Protein AF-U1PZE3-F1 (afdb_monomer)

Mean predicted aligned error: 3.09 Å

Radius of gyration: 11.93 Å; Cα contacts (8 Å, |Δi|>4): 70; chains: 1; bounding box: 33×18×27 Å

Solvent-accessible surface area (backbone atoms only — not comparable to full-atom values): 3737 Å² total; per-residue (Å²): 130,68,85,66,78,94,69,69,38,68,59,28,17,76,65,25,75,87,61,49,50,71,50,53,50,55,48,52,52,49,50,27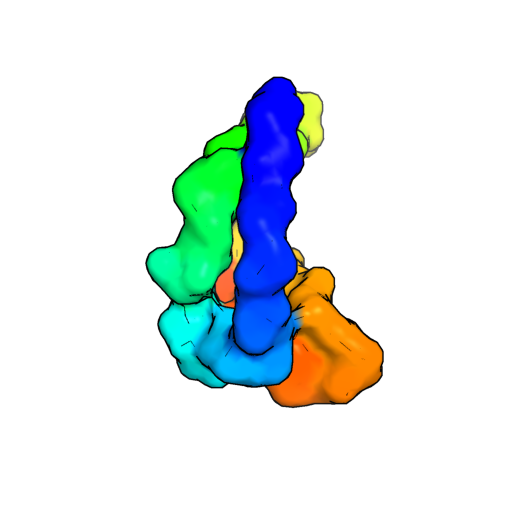,61,77,65,75,46,86,78,39,64,46,78,59,54,93,51,86,66,12,36,23,73,72,48,65,90,82,68,129

Structure (mmCIF, N/CA/C/O backbone):
data_AF-U1PZE3-F1
#
_entry.id   AF-U1PZE3-F1
#
loop_
_atom_site.group_PDB
_atom_site.id
_atom_site.type_symbol
_atom_site.label_atom_id
_atom_site.label_alt_id
_atom_site.label_comp_id
_atom_site.label_asym_id
_atom_site.label_entity_id
_atom_site.label_seq_id
_atom_site.pdbx_PDB_ins_code
_atom_site.Cartn_x
_atom_site.Cartn_y
_atom_site.Cartn_z
_atom_site.occupancy
_atom_site.B_iso_or_equiv
_atom_site.auth_seq_id
_atom_site.auth_comp_id
_atom_site.auth_asym_id
_atom_site.auth_atom_id
_atom_site.pdbx_PDB_model_num
ATOM 1 N N . PHE A 1 1 ? 7.422 5.649 11.594 1.00 82.00 1 PHE A N 1
ATOM 2 C CA . PHE A 1 1 ? 8.006 4.573 10.777 1.00 82.00 1 PHE A CA 1
ATOM 3 C C . PHE A 1 1 ? 9.298 5.087 10.187 1.00 82.00 1 PHE A C 1
ATOM 5 O O . PHE A 1 1 ? 9.322 6.247 9.781 1.00 82.00 1 PHE A O 1
ATOM 12 N N . ASP A 1 2 ? 10.347 4.271 10.170 1.00 91.62 2 ASP A N 1
ATOM 13 C CA . ASP A 1 2 ? 11.537 4.612 9.395 1.00 91.62 2 ASP A CA 1
ATOM 14 C C . ASP A 1 2 ? 11.217 4.470 7.900 1.00 91.62 2 ASP A C 1
ATOM 16 O O . ASP A 1 2 ? 10.479 3.548 7.528 1.00 91.62 2 ASP A O 1
ATOM 20 N N . PRO A 1 3 ? 11.749 5.347 7.033 1.00 93.00 3 PRO A N 1
ATOM 21 C CA . PRO A 1 3 ? 11.629 5.174 5.593 1.00 93.00 3 PRO A CA 1
ATOM 22 C C . PRO A 1 3 ? 12.209 3.830 5.140 1.00 93.00 3 PRO A C 1
ATOM 24 O O . PRO A 1 3 ? 12.962 3.167 5.859 1.00 93.00 3 PRO A O 1
ATOM 27 N N . TRP A 1 4 ? 11.877 3.435 3.921 1.00 94.06 4 TRP A N 1
ATOM 28 C CA . TRP A 1 4 ? 12.467 2.274 3.267 1.00 94.06 4 TRP A CA 1
ATOM 29 C C . TRP A 1 4 ? 13.507 2.701 2.222 1.00 94.06 4 TRP A C 1
ATOM 31 O O . TRP A 1 4 ? 13.448 3.829 1.725 1.00 94.06 4 TRP A O 1
ATOM 41 N N . PRO A 1 5 ? 14.482 1.827 1.907 1.00 89.69 5 PRO A N 1
ATOM 42 C CA . PRO A 1 5 ? 15.435 2.078 0.831 1.00 89.69 5 PRO A CA 1
ATOM 43 C C . PRO A 1 5 ? 14.729 2.153 -0.527 1.00 89.69 5 PRO A C 1
ATOM 45 O O . PRO A 1 5 ? 13.565 1.773 -0.658 1.00 89.69 5 PRO A O 1
ATOM 48 N N . ASP A 1 6 ? 15.456 2.616 -1.542 1.00 89.62 6 ASP A N 1
ATOM 49 C CA . ASP A 1 6 ? 14.965 2.572 -2.917 1.00 89.62 6 ASP A CA 1
ATOM 50 C C . ASP A 1 6 ? 14.780 1.116 -3.373 1.00 89.62 6 ASP A C 1
ATOM 52 O O . ASP A 1 6 ? 15.618 0.252 -3.095 1.00 89.62 6 ASP A O 1
ATOM 56 N N . VAL A 1 7 ? 13.659 0.839 -4.038 1.00 89.88 7 VAL A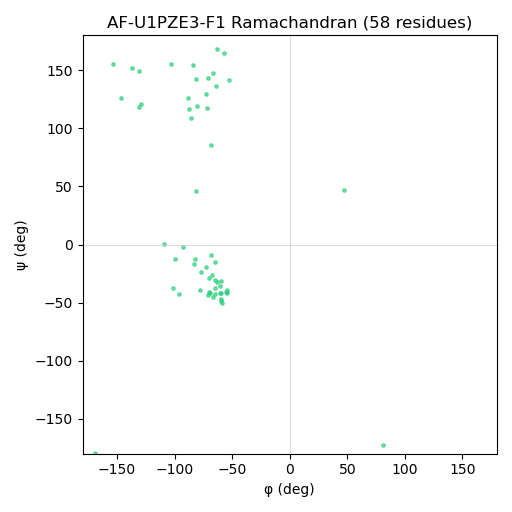 N 1
ATOM 57 C CA . VAL A 1 7 ? 13.248 -0.505 -4.462 1.00 89.88 7 VAL A CA 1
ATOM 58 C C . VAL A 1 7 ? 12.860 -0.467 -5.930 1.00 89.88 7 VAL A C 1
ATOM 60 O O . VAL A 1 7 ? 12.362 0.536 -6.432 1.00 89.88 7 VAL A O 1
ATOM 63 N N . ASN A 1 8 ? 13.062 -1.583 -6.628 1.00 89.31 8 ASN A N 1
ATOM 64 C CA . ASN A 1 8 ? 12.534 -1.759 -7.972 1.00 89.31 8 ASN A CA 1
ATOM 65 C C . ASN A 1 8 ? 10.996 -1.862 -7.946 1.00 89.31 8 ASN A C 1
ATOM 67 O O . ASN A 1 8 ? 10.445 -2.960 -7.886 1.00 89.31 8 ASN A O 1
ATOM 71 N N . TRP A 1 9 ? 10.316 -0.716 -7.969 1.00 89.56 9 TRP A N 1
ATOM 72 C CA . TRP A 1 9 ? 8.861 -0.624 -7.824 1.00 89.56 9 TRP A CA 1
ATOM 73 C C . TRP A 1 9 ? 8.080 -1.310 -8.945 1.00 89.56 9 TRP A C 1
ATOM 75 O O . TRP A 1 9 ? 7.038 -1.898 -8.670 1.00 89.56 9 TRP A O 1
ATOM 85 N N . SER A 1 10 ? 8.603 -1.329 -10.173 1.00 86.44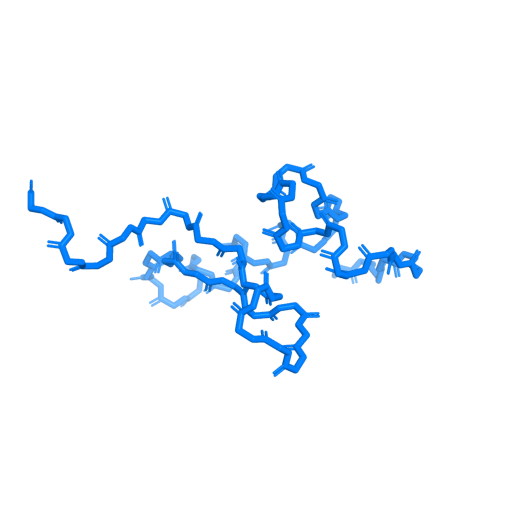 10 SER A N 1
ATOM 86 C CA . SER A 1 10 ? 7.959 -2.070 -11.265 1.00 86.44 10 SER A CA 1
ATOM 87 C C . SER A 1 10 ? 7.954 -3.579 -11.000 1.00 86.44 10 SER A C 1
ATOM 89 O O . SER A 1 10 ? 6.954 -4.253 -11.223 1.00 86.44 10 SER A O 1
ATOM 91 N N . GLY A 1 11 ? 9.030 -4.113 -10.411 1.00 88.50 11 GLY A N 1
ATOM 92 C CA . GLY A 1 11 ? 9.079 -5.513 -9.976 1.00 88.50 11 GLY A CA 1
ATOM 93 C C . GLY A 1 11 ? 8.140 -5.827 -8.805 1.00 88.50 11 GLY A C 1
ATOM 94 O O . GLY A 1 11 ? 7.706 -6.967 -8.658 1.00 88.50 11 GLY A O 1
ATOM 95 N N . VAL A 1 12 ? 7.804 -4.830 -7.979 1.00 91.12 12 VAL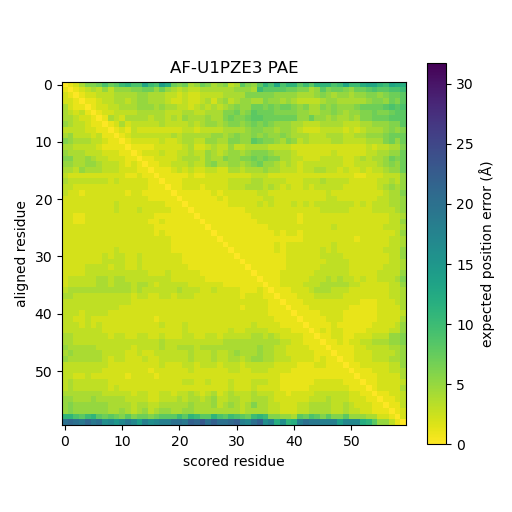 A N 1
ATOM 96 C CA . VAL A 1 12 ? 6.881 -4.998 -6.844 1.00 91.12 12 VAL A CA 1
ATOM 97 C C . VAL A 1 12 ? 5.449 -5.226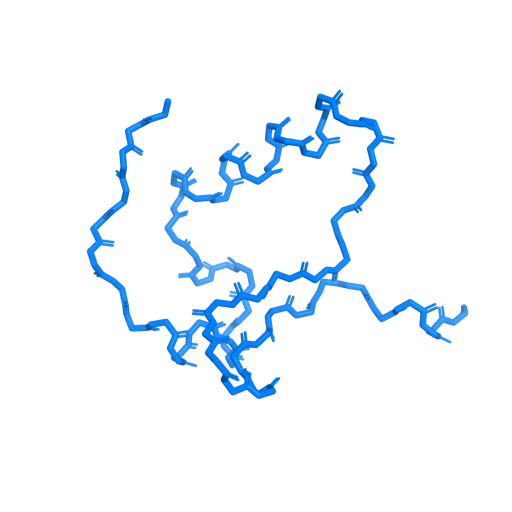 -7.320 1.00 91.12 12 VAL A C 1
ATOM 99 O O . VAL A 1 12 ? 4.767 -6.084 -6.760 1.00 91.12 12 VAL A O 1
ATOM 102 N N . GLY A 1 13 ? 5.004 -4.507 -8.358 1.00 88.56 13 GLY A N 1
ATOM 103 C CA . GLY A 1 13 ? 3.673 -4.695 -8.947 1.00 88.56 13 GLY A CA 1
ATOM 104 C C . GLY A 1 13 ? 3.425 -6.147 -9.369 1.00 88.56 13 GLY A C 1
ATOM 105 O O . GLY A 1 13 ? 2.380 -6.712 -9.062 1.00 88.56 13 GLY A O 1
ATOM 106 N N . GLU A 1 14 ? 4.433 -6.787 -9.968 1.00 87.06 14 GLU A N 1
ATOM 107 C CA . GLU A 1 14 ? 4.366 -8.190 -10.398 1.00 87.06 14 GLU A CA 1
ATOM 108 C C . GLU A 1 14 ? 4.537 -9.194 -9.245 1.00 87.06 14 GLU A C 1
ATOM 110 O O . GLU A 1 14 ? 3.884 -10.237 -9.223 1.00 87.06 14 GLU A O 1
ATOM 115 N N . ALA A 1 15 ? 5.427 -8.908 -8.289 1.00 90.38 15 ALA A N 1
ATOM 116 C CA . ALA A 1 15 ? 5.770 -9.834 -7.206 1.00 90.38 15 ALA A CA 1
ATOM 117 C C . ALA A 1 15 ? 4.785 -9.804 -6.021 1.00 90.38 15 ALA A C 1
ATOM 119 O O . ALA A 1 15 ? 4.772 -10.725 -5.201 1.00 90.38 15 ALA A O 1
ATOM 120 N N . GLY A 1 16 ? 3.964 -8.758 -5.918 1.00 92.38 16 GLY A N 1
ATOM 121 C CA . GLY A 1 16 ? 2.907 -8.631 -4.920 1.00 92.38 16 GLY A CA 1
ATOM 122 C C . GLY A 1 16 ? 3.383 -8.157 -3.543 1.00 92.38 16 GLY A C 1
ATOM 123 O O . GLY A 1 16 ? 4.536 -7.775 -3.341 1.00 92.38 16 GLY A O 1
ATOM 124 N N . TYR A 1 17 ? 2.475 -8.175 -2.562 1.00 94.12 17 TYR A N 1
ATOM 125 C CA . TYR A 1 17 ? 2.631 -7.488 -1.267 1.00 94.12 17 TYR A CA 1
ATOM 126 C C . TYR A 1 17 ? 3.899 -7.850 -0.493 1.00 94.12 17 TYR A C 1
ATOM 128 O O . TYR A 1 17 ? 4.559 -6.975 0.058 1.00 94.12 17 TYR A O 1
ATOM 136 N N . SER A 1 18 ? 4.282 -9.129 -0.485 1.00 93.56 18 SER A N 1
ATOM 137 C CA . SER A 1 18 ? 5.466 -9.598 0.244 1.00 93.56 18 SER A CA 1
ATOM 138 C C . SER A 1 18 ? 6.784 -9.036 -0.294 1.00 93.56 18 SER A C 1
ATOM 140 O O . SER A 1 18 ? 7.802 -9.140 0.385 1.00 93.56 18 SER A O 1
ATOM 142 N N . SER A 1 19 ? 6.785 -8.461 -1.501 1.00 94.06 19 SER A N 1
ATOM 143 C CA . SER A 1 19 ? 7.958 -7.804 -2.088 1.00 94.06 19 SER A CA 1
ATOM 144 C C . SER A 1 19 ? 8.151 -6.359 -1.610 1.00 94.06 19 SER A C 1
ATOM 146 O O . SER A 1 19 ? 9.223 -5.785 -1.812 1.00 94.06 19 SER A O 1
ATOM 148 N N . LEU A 1 20 ? 7.149 -5.775 -0.941 1.00 94.31 20 LEU A N 1
ATOM 149 C CA . LEU A 1 20 ? 7.262 -4.449 -0.345 1.00 94.31 20 LEU A CA 1
ATOM 150 C C . LEU A 1 20 ? 8.273 -4.453 0.809 1.00 94.31 20 LEU A C 1
ATOM 152 O O . LEU A 1 20 ? 8.343 -5.425 1.566 1.00 94.31 20 LEU A O 1
ATOM 156 N N . PRO A 1 21 ? 8.997 -3.345 1.035 1.00 95.00 21 PRO A N 1
ATOM 157 C CA . PRO A 1 21 ? 9.777 -3.164 2.253 1.00 95.00 21 PRO A CA 1
ATOM 158 C C . PRO A 1 21 ? 8.937 -3.381 3.512 1.00 95.00 21 PRO A C 1
ATOM 160 O O . PRO A 1 21 ? 7.805 -2.906 3.593 1.00 95.00 21 PRO A O 1
ATOM 163 N N . SER A 1 22 ? 9.513 -4.009 4.538 1.00 94.56 22 SER A N 1
ATOM 164 C CA . SER A 1 22 ? 8.816 -4.280 5.806 1.00 94.56 22 SER A CA 1
ATOM 165 C C . SER A 1 22 ? 8.215 -3.020 6.439 1.00 94.56 22 SER A C 1
ATOM 167 O O . SER A 1 22 ? 7.096 -3.047 6.939 1.00 94.56 22 SER A O 1
ATOM 169 N N . ASN A 1 23 ? 8.925 -1.891 6.368 1.00 95.94 23 ASN A N 1
ATOM 170 C CA . ASN A 1 23 ? 8.429 -0.616 6.889 1.00 95.94 23 ASN A CA 1
ATOM 171 C C . ASN A 1 23 ? 7.276 -0.038 6.052 1.00 95.94 23 ASN A C 1
ATOM 173 O O . ASN A 1 23 ? 6.425 0.653 6.606 1.00 95.94 23 ASN A O 1
ATOM 177 N N . ALA A 1 24 ? 7.229 -0.328 4.746 1.00 95.75 24 ALA A N 1
ATOM 178 C CA . ALA A 1 24 ? 6.112 0.056 3.885 1.00 95.75 24 ALA A CA 1
ATOM 179 C C . ALA A 1 24 ? 4.866 -0.774 4.212 1.00 95.75 24 ALA A C 1
ATOM 181 O O . ALA A 1 24 ? 3.788 -0.207 4.364 1.00 95.75 24 ALA A O 1
ATOM 182 N N . GLN A 1 25 ? 5.027 -2.087 4.405 1.00 95.75 25 GLN A N 1
ATOM 183 C CA . GLN A 1 25 ? 3.942 -2.975 4.841 1.00 95.75 25 GLN A CA 1
ATOM 184 C C . GLN A 1 25 ? 3.364 -2.514 6.188 1.00 95.75 25 GLN A C 1
ATOM 186 O O . GLN A 1 25 ? 2.168 -2.261 6.293 1.00 95.75 25 GLN A O 1
ATOM 191 N N . ALA A 1 26 ? 4.225 -2.271 7.182 1.00 96.94 26 ALA A N 1
ATOM 192 C CA . ALA A 1 26 ? 3.798 -1.794 8.498 1.00 96.94 26 ALA A CA 1
ATOM 193 C C . ALA A 1 26 ? 3.072 -0.436 8.437 1.00 96.94 26 ALA A C 1
ATOM 195 O O . ALA A 1 26 ? 2.136 -0.190 9.196 1.00 96.94 26 ALA A O 1
ATOM 196 N N . TYR A 1 27 ? 3.489 0.454 7.532 1.00 96.81 27 TYR A N 1
ATOM 197 C CA . TYR A 1 27 ? 2.819 1.736 7.328 1.00 96.81 27 TYR A CA 1
ATOM 198 C C . TYR A 1 27 ? 1.431 1.577 6.691 1.00 96.81 27 TYR A C 1
ATOM 200 O O . TYR A 1 27 ? 0.483 2.234 7.119 1.00 96.81 27 TYR A O 1
ATOM 208 N N . LEU A 1 28 ? 1.294 0.689 5.703 1.00 96.62 28 LEU A N 1
ATOM 209 C CA . LEU A 1 28 ? 0.010 0.381 5.070 1.00 96.62 28 LEU A CA 1
ATOM 210 C C . LEU A 1 28 ? -0.966 -0.270 6.058 1.00 96.62 28 LEU A C 1
ATOM 212 O O . LEU A 1 28 ? -2.129 0.124 6.112 1.00 96.62 28 LEU A O 1
ATOM 216 N N . GLU A 1 29 ? -0.487 -1.209 6.874 1.00 95.88 29 GLU A N 1
ATOM 217 C CA . GLU A 1 29 ? -1.267 -1.843 7.945 1.00 95.88 29 GLU A CA 1
ATOM 218 C C . GLU A 1 29 ? -1.740 -0.823 8.981 1.00 95.88 29 GLU A C 1
ATOM 220 O O . GLU A 1 29 ? -2.900 -0.845 9.391 1.00 95.88 29 GLU A O 1
ATOM 225 N N . TYR A 1 30 ? -0.867 0.113 9.360 1.00 97.19 30 TYR A N 1
ATOM 226 C CA . TYR A 1 30 ? -1.232 1.216 10.240 1.00 97.19 30 TYR A CA 1
ATOM 227 C C . TYR A 1 30 ? -2.345 2.085 9.641 1.00 97.19 30 TYR A C 1
ATOM 229 O O . TYR A 1 30 ? -3.341 2.336 10.312 1.00 97.19 30 TYR A O 1
ATOM 237 N N . ILE A 1 31 ? -2.228 2.498 8.373 1.00 97.25 31 ILE A N 1
ATOM 238 C CA . ILE A 1 31 ? -3.276 3.286 7.701 1.00 97.25 31 ILE A CA 1
ATOM 239 C C . ILE A 1 31 ? -4.603 2.523 7.662 1.00 97.25 31 ILE A C 1
ATOM 241 O O . ILE A 1 31 ? -5.647 3.099 7.960 1.00 97.25 31 ILE A O 1
ATOM 245 N N . ALA A 1 32 ? -4.573 1.244 7.283 1.00 97.31 32 ALA A N 1
ATOM 246 C CA . ALA A 1 32 ? -5.769 0.412 7.199 1.00 97.31 32 ALA A CA 1
ATOM 247 C C . ALA A 1 32 ? -6.481 0.311 8.559 1.00 97.31 32 ALA A C 1
ATOM 249 O O . ALA A 1 32 ? -7.702 0.447 8.625 1.00 97.31 32 ALA A O 1
ATOM 250 N N . ALA A 1 33 ? -5.711 0.150 9.640 1.00 97.81 33 ALA A N 1
ATOM 251 C CA . ALA A 1 33 ? -6.231 0.119 11.001 1.00 97.81 33 ALA A CA 1
ATOM 252 C C . ALA A 1 33 ? -6.821 1.470 11.443 1.00 97.81 33 ALA A C 1
ATOM 254 O O . ALA A 1 33 ? -7.921 1.500 11.987 1.00 97.81 33 ALA A O 1
ATOM 255 N N . GLU A 1 34 ? -6.136 2.588 11.184 1.00 98.25 34 GLU A N 1
ATOM 256 C CA . GLU A 1 34 ? -6.623 3.933 11.545 1.00 98.25 34 GLU A CA 1
ATOM 257 C C . GLU A 1 34 ? -7.902 4.327 10.794 1.00 98.25 34 GLU A C 1
ATOM 259 O O . GLU A 1 34 ? -8.722 5.088 11.304 1.00 98.25 34 GLU A O 1
ATOM 264 N N . LEU A 1 35 ? -8.075 3.818 9.574 1.00 98.06 35 LEU A N 1
ATOM 265 C CA . LEU A 1 35 ? -9.248 4.084 8.743 1.00 98.06 35 LEU A CA 1
ATOM 266 C C . LEU A 1 35 ? -10.366 3.047 8.910 1.00 98.06 35 LEU A C 1
ATOM 268 O O . LEU A 1 35 ? -11.404 3.203 8.269 1.00 98.06 35 LEU A O 1
ATOM 272 N N . ASP A 1 36 ? -10.157 2.010 9.727 1.00 97.62 36 ASP A N 1
ATOM 273 C CA . ASP A 1 36 ? -11.070 0.869 9.882 1.00 97.62 36 ASP A CA 1
ATOM 274 C C . ASP A 1 36 ? -11.531 0.306 8.523 1.00 97.62 36 ASP A C 1
ATOM 276 O O . ASP A 1 36 ? -12.716 0.113 8.249 1.00 97.62 36 ASP A O 1
ATOM 280 N N . THR A 1 37 ? -10.574 0.113 7.608 1.00 96.75 37 THR A N 1
ATOM 281 C CA . THR A 1 37 ? -10.857 -0.302 6.230 1.00 96.75 37 THR A CA 1
ATOM 282 C C . THR A 1 37 ? -9.897 -1.376 5.742 1.00 96.75 37 THR A C 1
ATOM 284 O O . THR A 1 37 ? -8.741 -1.456 6.151 1.00 96.75 37 THR A O 1
ATOM 287 N N . SER A 1 38 ? -10.377 -2.207 4.820 1.00 95.00 38 SER A N 1
ATOM 288 C CA . SER A 1 38 ? -9.555 -3.229 4.172 1.00 95.00 38 SER A CA 1
ATOM 289 C C . SER A 1 38 ? -8.726 -2.631 3.038 1.00 95.00 38 SER A C 1
ATOM 291 O O . SER A 1 38 ? -9.201 -1.789 2.273 1.00 95.00 38 SER A O 1
ATOM 293 N N . LEU A 1 39 ? -7.491 -3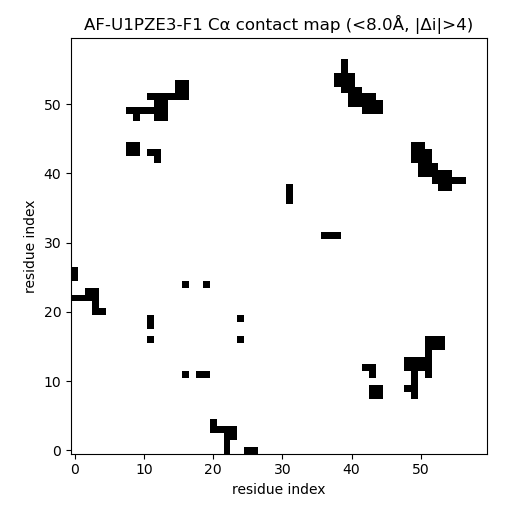.107 2.892 1.00 95.50 39 LEU A N 1
ATOM 294 C CA . LEU A 1 39 ? -6.613 -2.735 1.790 1.00 95.50 39 LEU A CA 1
ATOM 295 C C . LEU A 1 39 ? -6.873 -3.661 0.594 1.00 95.50 39 LEU A C 1
ATOM 297 O O . LEU A 1 39 ? -6.651 -4.863 0.686 1.00 95.50 39 LEU A O 1
ATOM 301 N N . TYR A 1 40 ? -7.350 -3.103 -0.520 1.00 95.69 40 TYR A N 1
ATOM 302 C CA . TYR A 1 40 ? -7.682 -3.883 -1.723 1.00 95.69 40 TYR A CA 1
ATOM 303 C C . TYR A 1 40 ? -6.555 -3.899 -2.752 1.00 95.69 40 TYR A C 1
ATOM 305 O O . TYR A 1 40 ? -6.258 -4.940 -3.332 1.00 95.69 40 TYR A O 1
ATOM 313 N N . ALA A 1 41 ? -5.927 -2.748 -2.984 1.00 95.94 41 ALA A N 1
ATOM 314 C CA . ALA A 1 41 ? -4.847 -2.609 -3.946 1.00 95.94 41 ALA A CA 1
ATOM 315 C C . ALA A 1 41 ? -3.919 -1.449 -3.574 1.00 95.94 41 ALA A C 1
ATOM 317 O O . ALA A 1 41 ? -4.332 -0.505 -2.895 1.00 95.94 41 ALA A O 1
ATOM 318 N N . ILE A 1 42 ? -2.671 -1.516 -4.037 1.00 96.25 42 ILE A N 1
ATOM 319 C CA . ILE A 1 42 ? -1.633 -0.508 -3.800 1.00 96.25 42 ILE A CA 1
ATOM 320 C C . ILE A 1 42 ? -0.989 -0.153 -5.142 1.00 96.25 42 ILE A C 1
ATOM 322 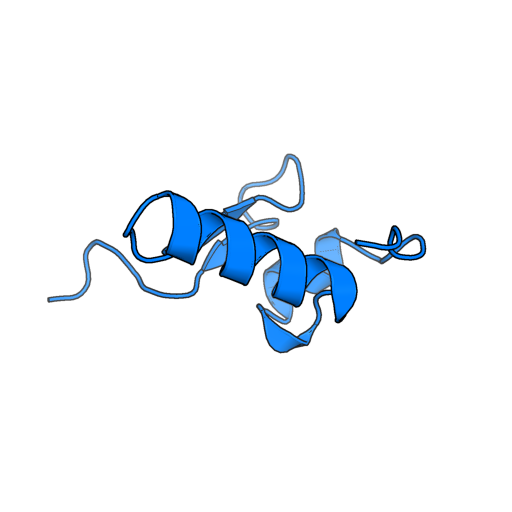O O . ILE A 1 42 ? -0.383 -1.008 -5.785 1.00 96.25 42 ILE A O 1
ATOM 326 N N . GLY A 1 43 ? -1.101 1.109 -5.558 1.00 95.69 43 GLY A N 1
ATOM 327 C CA . GLY A 1 43 ? -0.391 1.624 -6.730 1.00 95.69 43 GLY A CA 1
ATOM 328 C C . GLY A 1 43 ? 1.053 1.965 -6.374 1.00 95.69 43 GLY A C 1
ATOM 329 O O . GLY A 1 43 ? 1.286 2.808 -5.508 1.00 95.69 43 GLY A O 1
ATOM 330 N N . VAL A 1 44 ? 2.011 1.312 -7.030 1.00 94.62 44 VAL A N 1
ATOM 331 C CA . VAL A 1 44 ? 3.455 1.491 -6.797 1.00 94.62 44 VAL A CA 1
ATOM 332 C C . VAL A 1 44 ? 4.163 2.212 -7.948 1.00 94.62 44 VAL A C 1
ATOM 334 O O . VAL A 1 44 ? 5.360 2.476 -7.862 1.00 94.62 44 VAL A O 1
ATOM 337 N N . GLY A 1 45 ? 3.433 2.590 -8.997 1.00 93.62 45 GLY A N 1
ATOM 338 C CA . GLY A 1 45 ? 3.983 3.281 -10.158 1.00 93.62 45 GLY A CA 1
ATOM 339 C C . GLY A 1 45 ? 2.908 3.835 -11.100 1.00 93.62 45 GLY A C 1
ATOM 340 O O . GLY A 1 45 ? 1.714 3.757 -10.799 1.00 93.62 45 GLY A O 1
ATOM 341 N N . PRO A 1 46 ? 3.327 4.482 -12.201 1.00 94.12 46 PRO A N 1
ATOM 342 C CA . PRO A 1 46 ? 2.422 5.124 -13.150 1.00 94.12 46 PRO A CA 1
ATOM 343 C C . PRO A 1 46 ? 1.707 4.140 -14.087 1.00 94.12 46 PRO A C 1
ATOM 345 O O . PRO A 1 46 ? 0.652 4.492 -14.624 1.00 94.12 46 PRO A O 1
ATOM 348 N N . ASP A 1 47 ? 2.260 2.945 -14.315 1.00 93.06 47 ASP A N 1
ATOM 349 C CA . ASP A 1 47 ? 1.673 1.978 -15.235 1.00 93.06 47 ASP A CA 1
ATOM 350 C C . ASP A 1 47 ? 0.574 1.153 -14.559 1.00 93.06 47 ASP A C 1
ATOM 352 O O . ASP A 1 47 ? 0.573 0.917 -13.354 1.00 93.06 47 ASP A O 1
ATOM 356 N N . ARG A 1 48 ? -0.374 0.637 -15.354 1.00 90.81 48 ARG A N 1
ATOM 357 C CA . ARG A 1 48 ? -1.426 -0.254 -14.824 1.00 90.81 48 ARG A CA 1
ATOM 358 C C . ARG A 1 48 ? -0.862 -1.525 -14.187 1.00 90.81 48 ARG A C 1
ATOM 360 O O . ARG A 1 48 ? -1.489 -2.059 -13.281 1.00 90.81 48 ARG A O 1
ATOM 367 N N . ALA A 1 49 ? 0.274 -2.008 -14.689 1.00 90.19 49 ALA A N 1
ATOM 368 C CA . ALA A 1 49 ? 0.963 -3.175 -14.146 1.00 90.19 49 ALA A CA 1
ATOM 369 C C . ALA A 1 49 ? 1.656 -2.877 -12.805 1.00 90.19 49 ALA A C 1
ATOM 371 O O . ALA A 1 49 ?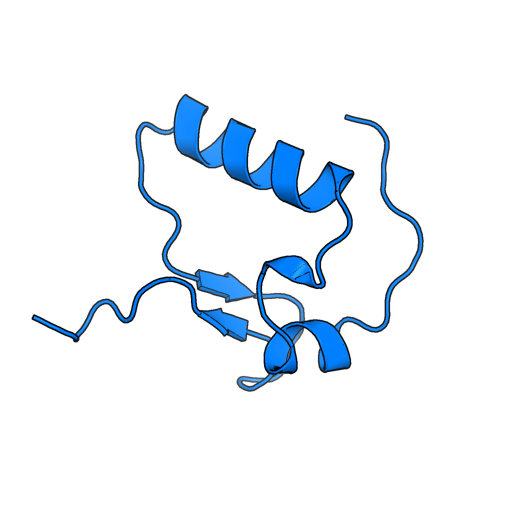 1.887 -3.796 -12.026 1.00 90.19 49 ALA A O 1
ATOM 372 N N . ASP A 1 50 ? 1.902 -1.603 -12.485 1.00 94.06 50 ASP A N 1
ATOM 373 C CA . ASP A 1 50 ? 2.497 -1.176 -11.219 1.00 94.06 50 ASP A CA 1
ATOM 374 C C . ASP A 1 50 ? 1.436 -1.111 -10.104 1.00 94.06 50 ASP A C 1
ATOM 376 O O . ASP A 1 50 ? 1.318 -0.128 -9.368 1.00 94.06 50 ASP A O 1
ATOM 380 N N . THR A 1 51 ? 0.607 -2.149 -9.998 1.00 94.69 51 THR A N 1
ATOM 381 C CA . THR A 1 51 ? -0.447 -2.267 -8.988 1.00 94.69 51 THR A CA 1
ATOM 382 C C . THR A 1 51 ? -0.342 -3.615 -8.299 1.00 94.69 51 THR A C 1
ATOM 384 O O . THR A 1 51 ? -0.473 -4.657 -8.931 1.00 94.69 51 THR A O 1
ATOM 387 N N . VAL A 1 52 ? -0.164 -3.591 -6.981 1.00 95.75 52 VAL A N 1
ATOM 388 C CA . VAL A 1 52 ? -0.272 -4.781 -6.137 1.00 95.75 52 VAL A CA 1
ATOM 389 C C . VAL A 1 52 ? -1.737 -4.971 -5.768 1.00 95.75 52 VAL A C 1
ATOM 391 O O . VAL A 1 52 ? -2.278 -4.198 -4.979 1.00 95.75 52 VAL A O 1
ATOM 394 N N . GLU A 1 53 ? -2.380 -5.992 -6.327 1.00 94.75 53 GLU A N 1
ATOM 395 C CA . GLU A 1 53 ? -3.743 -6.392 -5.968 1.00 94.75 53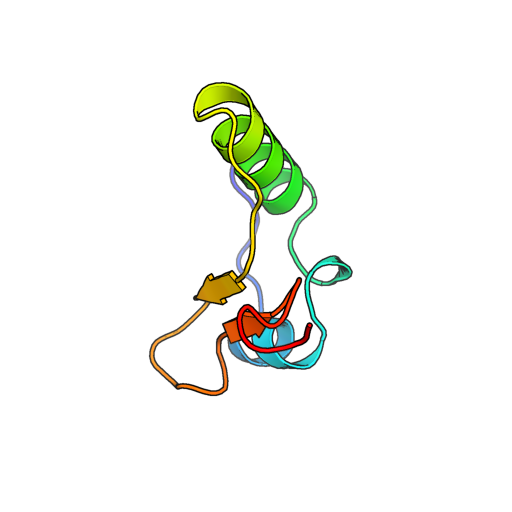 GLU A CA 1
ATOM 396 C C . GLU A 1 53 ? -3.716 -7.387 -4.795 1.00 94.75 53 GLU A C 1
ATOM 398 O O . GLU A 1 53 ? -3.021 -8.400 -4.846 1.00 94.75 53 GLU A O 1
ATOM 403 N N . LEU A 1 54 ? -4.459 -7.093 -3.723 1.00 94.31 54 LEU A N 1
ATOM 404 C CA . LEU A 1 54 ? -4.627 -7.978 -2.559 1.00 94.31 54 LEU A CA 1
ATOM 405 C C . LEU A 1 54 ? -5.959 -8.716 -2.595 1.00 94.31 54 LEU A C 1
ATOM 407 O O . LEU A 1 54 ? -6.074 -9.857 -2.156 1.00 94.31 54 LEU A O 1
ATOM 411 N N . THR A 1 55 ? -6.996 -8.034 -3.063 1.00 94.38 55 THR A N 1
ATOM 412 C CA . THR A 1 55 ? -8.339 -8.580 -3.208 1.00 94.38 55 THR A CA 1
ATOM 413 C C . THR A 1 55 ? -8.964 -7.933 -4.426 1.00 94.38 55 THR A C 1
ATOM 415 O O . THR A 1 55 ? -9.025 -6.705 -4.508 1.00 94.38 55 THR A O 1
ATOM 418 N N . ASN A 1 56 ? -9.451 -8.748 -5.358 1.00 92.62 56 ASN A N 1
ATOM 419 C CA . ASN A 1 56 ? -10.213 -8.241 -6.482 1.00 92.62 56 ASN A CA 1
ATOM 420 C C . ASN A 1 56 ? -11.592 -7.781 -5.979 1.00 92.62 56 ASN A C 1
ATOM 422 O O . ASN A 1 56 ? -12.367 -8.608 -5.496 1.00 92.62 56 ASN A O 1
ATOM 426 N N . PRO A 1 57 ? -11.949 -6.492 -6.096 1.00 89.69 57 PRO A N 1
ATOM 427 C CA . PRO A 1 57 ? -13.234 -5.993 -5.607 1.00 89.69 57 PRO A CA 1
ATOM 428 C C . PRO A 1 57 ? -14.442 -6.514 -6.406 1.00 89.69 57 PRO A C 1
ATOM 430 O O . PRO A 1 57 ? -15.584 -6.271 -6.013 1.00 89.69 57 PRO A O 1
ATOM 433 N N . PHE A 1 58 ? -14.215 -7.184 -7.540 1.00 93.56 58 PHE A N 1
ATOM 434 C CA . PHE A 1 58 ? -15.258 -7.780 -8.373 1.00 93.56 58 PHE A CA 1
ATOM 435 C C . PHE A 1 58 ? -15.421 -9.288 -8.161 1.00 93.56 58 PHE A C 1
ATOM 437 O O . PHE A 1 58 ? -16.431 -9.840 -8.611 1.00 93.56 58 PHE A O 1
ATOM 444 N N . ASP A 1 59 ? -14.477 -9.937 -7.475 1.00 89.31 59 ASP A N 1
ATOM 445 C CA . ASP A 1 59 ? -14.622 -11.336 -7.084 1.00 89.31 59 ASP A CA 1
ATOM 446 C C . ASP A 1 59 ? -15.647 -11.423 -5.942 1.00 89.31 59 ASP A C 1
ATOM 448 O O . ASP A 1 59 ? -15.615 -10.642 -4.989 1.00 89.31 59 ASP A O 1
ATOM 452 N N . ARG A 1 60 ? -16.626 -12.323 -6.096 1.00 66.50 60 ARG A N 1
ATOM 453 C CA . ARG A 1 60 ? -17.752 -12.514 -5.167 1.00 66.50 60 ARG A CA 1
ATOM 454 C C . ARG A 1 60 ? -17.557 -13.712 -4.259 1.00 66.50 60 ARG A C 1
ATOM 456 O O . ARG A 1 60 ? -17.145 -14.768 -4.787 1.00 66.50 60 ARG A O 1
#

pLDDT: mean 93.05, std 4.78, range [66.5, 98.25]

Nearest PDB structures (foldseek):
  3ue9-assembly2_B  TM=8.828E-01  e=5.118E-02  Burkholderia thailandensis E264
  3ue9-assembly1_A  TM=8.845E-01  e=5.889E-02  Burkholderia thailandensis E264
  3ue9-assembly2_D  TM=9.289E-01  e=1.107E-01  Burkholderia thailandensis E264
  4m0g-assembly1_A  TM=8.618E-01  e=9.619E-02  Bacillus anthracis str. 'Ames Ancestor'
  2d7u-assembly1_A  TM=8.214E-01  e=7.346E-01  Pyrococcus horikoshii OT3

Secondary structure (DSSP, 8-state):
-PPPPP--HHHHHHH-GGGS-HHHHHHHHHHHHHTT----EEE-SSSTTSEEESS-TT--

Sequence (60 aa):
FDPWPDVNWSGVGEAGYSSLPSNAQAYLEYIAAELDTSLYAIGVGPDRADTVELTNPFDR

Foldseek 3Di:
DDDDDDDPLLVDLVVADVRDDPVVNVVVVVVCVVVVHDDAKDQSDDDPSSIHGPHDPPDD